Protein AF-A0A848VZF3-F1 (afdb_monomer)

Solvent-accessible surface area (backbone atoms only — not comparable to full-atom values): 11057 Å² total; per-residue (Å²): 120,60,84,66,41,84,80,71,83,86,86,85,85,90,57,91,79,76,54,87,78,69,74,71,42,78,89,51,49,53,93,78,42,63,51,58,84,36,62,56,87,85,60,57,71,75,51,40,73,75,59,63,30,62,34,52,64,56,58,72,60,46,67,51,81,60,69,92,78,62,80,84,55,87,85,39,52,61,59,56,49,51,53,51,51,52,54,50,52,54,52,40,44,75,73,70,45,82,79,87,52,72,71,79,81,33,96,64,72,74,82,72,90,78,79,90,82,89,78,82,68,67,87,59,83,98,55,62,64,71,60,50,53,50,51,52,54,50,52,53,54,49,50,55,58,72,37,65,90,44,49,66,70,62,25,51,51,53,42,52,52,52,50,52,56,57,41,57,72,61,109

Secondary structure (DSSP, 8-state):
--SS-----------TTS-TT----GGG-BTTB-SSTTSSS-S-HHHHHHS--HHHHHHTT-SS--GGG----GGGHHHHHHHHHHHHHHHHHHTTPPPPPGGGT-SS----S-S-----PPP-TTS-HHHHHHHHHHHHHHHHHHTTT--HHHHHHHHHHHHHHHHHTT-

Radius of gyration: 20.9 Å; Cα contacts (8 Å, |Δi|>4): 84; chains: 1; bounding box: 49×41×56 Å

Structure (mmCIF, N/CA/C/O backbone):
data_AF-A0A848VZF3-F1
#
_entry.id   AF-A0A848VZF3-F1
#
loop_
_atom_site.group_PDB
_atom_site.id
_atom_site.type_symbol
_atom_site.label_atom_id
_atom_site.label_alt_id
_atom_site.label_comp_id
_atom_site.label_asym_id
_atom_site.label_entity_id
_atom_site.label_seq_id
_atom_site.pdbx_PDB_ins_code
_atom_site.Cartn_x
_atom_site.Cartn_y
_atom_site.Cartn_z
_atom_site.occupancy
_atom_site.B_iso_or_equiv
_atom_site.auth_seq_id
_atom_site.auth_comp_id
_atom_site.auth_asym_id
_atom_site.auth_atom_id
_atom_site.pdbx_PDB_model_num
ATOM 1 N N . VAL A 1 1 ? 18.336 -0.683 -16.660 1.00 82.31 1 VAL A N 1
ATOM 2 C CA . VAL A 1 1 ? 17.449 -1.547 -15.853 1.00 82.31 1 VAL A CA 1
ATOM 3 C C . VAL A 1 1 ? 17.449 -2.911 -16.506 1.00 82.31 1 VAL A C 1
ATOM 5 O O . VAL A 1 1 ? 17.141 -2.981 -17.690 1.00 82.31 1 VAL A O 1
ATOM 8 N N . ASP A 1 2 ? 17.869 -3.937 -15.778 1.00 88.88 2 ASP A N 1
ATOM 9 C CA . ASP A 1 2 ? 17.958 -5.334 -16.224 1.00 88.88 2 ASP A CA 1
ATOM 10 C C . ASP A 1 2 ? 17.762 -6.279 -15.019 1.00 88.88 2 ASP A C 1
ATOM 12 O O . ASP A 1 2 ? 17.367 -5.827 -13.946 1.00 88.88 2 ASP A O 1
ATOM 16 N N . ASP A 1 3 ? 18.041 -7.576 -15.185 1.00 87.12 3 ASP A N 1
ATOM 17 C CA . ASP A 1 3 ? 17.910 -8.616 -14.150 1.00 87.12 3 ASP A CA 1
ATOM 18 C C . ASP A 1 3 ? 18.684 -8.346 -12.846 1.00 87.12 3 ASP A C 1
ATOM 20 O O . ASP A 1 3 ? 18.394 -8.978 -11.830 1.00 87.12 3 ASP A O 1
ATOM 24 N N . THR A 1 4 ? 19.688 -7.469 -12.886 1.00 90.19 4 THR A N 1
ATOM 25 C CA . THR A 1 4 ? 20.610 -7.172 -11.777 1.00 90.19 4 THR A CA 1
ATOM 26 C C . THR A 1 4 ? 20.756 -5.680 -11.472 1.00 90.19 4 THR A C 1
ATOM 28 O O . THR A 1 4 ? 21.317 -5.320 -10.440 1.00 90.19 4 THR A O 1
ATOM 31 N N . HIS A 1 5 ? 20.220 -4.802 -12.324 1.00 87.38 5 HIS A N 1
ATOM 32 C CA . HIS A 1 5 ? 20.239 -3.353 -12.140 1.00 87.38 5 HIS A CA 1
ATOM 33 C C . HIS A 1 5 ? 18.817 -2.800 -12.056 1.00 87.38 5 HIS A C 1
ATOM 35 O O . HIS A 1 5 ? 18.068 -2.813 -13.036 1.00 87.38 5 HIS A O 1
ATOM 41 N N . THR A 1 6 ? 18.472 -2.232 -10.903 1.00 83.69 6 THR A N 1
ATOM 42 C CA . THR A 1 6 ? 17.166 -1.605 -10.652 1.00 83.69 6 THR A CA 1
ATOM 43 C C . THR A 1 6 ? 17.271 -0.082 -10.708 1.00 83.69 6 THR A C 1
ATOM 45 O O . THR A 1 6 ? 18.314 0.490 -10.402 1.00 83.69 6 THR A O 1
ATOM 48 N N . MET A 1 7 ? 16.180 0.578 -11.097 1.00 85.62 7 MET A N 1
ATOM 49 C CA . MET A 1 7 ? 15.991 2.017 -10.921 1.00 85.62 7 MET A CA 1
ATOM 50 C C . MET A 1 7 ? 14.875 2.229 -9.904 1.00 85.62 7 MET A C 1
ATOM 52 O O . MET A 1 7 ? 13.776 1.705 -10.084 1.00 85.62 7 MET A O 1
ATOM 56 N N . VAL A 1 8 ? 15.161 2.985 -8.848 1.00 79.69 8 VAL A N 1
ATOM 57 C CA . VAL A 1 8 ? 14.171 3.355 -7.836 1.00 79.69 8 VAL A CA 1
ATOM 58 C C . VAL A 1 8 ? 13.604 4.718 -8.202 1.00 79.69 8 VAL A C 1
ATOM 60 O O . VAL A 1 8 ? 14.349 5.671 -8.430 1.00 79.69 8 VAL A O 1
ATOM 63 N N . ILE A 1 9 ? 12.279 4.798 -8.282 1.00 84.62 9 ILE A N 1
ATOM 64 C CA . ILE A 1 9 ? 11.551 6.046 -8.499 1.00 84.62 9 ILE A CA 1
ATOM 65 C C . ILE A 1 9 ? 10.605 6.214 -7.320 1.00 84.62 9 ILE A C 1
ATOM 67 O O . ILE A 1 9 ? 9.819 5.314 -7.027 1.00 84.62 9 ILE A O 1
ATOM 71 N N . ALA A 1 10 ? 10.680 7.362 -6.657 1.00 81.81 10 ALA A N 1
ATOM 72 C CA . ALA A 1 10 ? 9.814 7.707 -5.543 1.00 81.81 10 ALA A CA 1
ATOM 73 C C . ALA A 1 10 ? 9.083 9.017 -5.843 1.00 81.81 10 ALA A C 1
ATOM 75 O O . ALA A 1 10 ? 9.663 9.959 -6.384 1.00 81.81 10 ALA A O 1
ATOM 76 N N . TRP A 1 11 ? 7.812 9.082 -5.450 1.00 83.81 11 TRP A N 1
ATOM 77 C CA . TRP A 1 11 ? 7.037 10.317 -5.405 1.00 83.81 11 TRP A CA 1
ATOM 78 C C . TRP A 1 11 ? 6.686 10.613 -3.955 1.00 83.81 11 TRP A C 1
ATOM 80 O O . TRP A 1 11 ? 6.094 9.778 -3.273 1.00 83.81 11 TRP A O 1
ATOM 90 N N . ARG A 1 12 ? 7.033 11.813 -3.489 1.00 85.56 12 ARG A N 1
ATOM 91 C CA . ARG A 1 12 ? 6.743 12.261 -2.127 1.00 85.56 12 ARG A CA 1
ATOM 92 C C . ARG A 1 12 ? 5.670 13.345 -2.152 1.00 85.56 12 ARG A C 1
ATOM 94 O O . ARG A 1 12 ? 5.886 14.425 -2.697 1.00 85.56 12 ARG A O 1
ATOM 101 N N . HIS A 1 13 ? 4.517 13.053 -1.554 1.00 84.81 13 HIS A N 1
ATOM 102 C CA . HIS A 1 13 ? 3.426 14.014 -1.386 1.00 84.81 13 HIS A CA 1
ATOM 103 C C . HIS A 1 13 ? 3.471 14.619 0.022 1.00 84.81 13 HIS A C 1
ATOM 105 O O . HIS A 1 13 ? 3.269 13.914 1.006 1.00 84.81 13 HIS A O 1
ATOM 111 N N . PHE A 1 14 ? 3.721 15.923 0.118 1.00 84.88 14 PHE A N 1
ATOM 112 C CA . PHE A 1 14 ? 3.649 16.669 1.374 1.00 84.88 14 PHE A CA 1
ATOM 113 C C . PHE A 1 14 ? 2.258 17.281 1.530 1.00 84.88 14 PHE A C 1
ATOM 115 O O . PHE A 1 14 ? 1.892 18.159 0.749 1.00 84.88 14 PHE A O 1
ATOM 122 N N . ARG A 1 15 ? 1.497 16.819 2.524 1.00 81.75 15 ARG A N 1
ATOM 123 C CA . ARG A 1 15 ? 0.209 17.406 2.909 1.00 81.75 15 ARG A CA 1
ATOM 124 C C . ARG A 1 15 ? 0.331 18.022 4.296 1.00 81.75 15 ARG A C 1
ATOM 126 O O . ARG A 1 15 ? 1.102 17.546 5.129 1.00 81.75 15 ARG A O 1
ATOM 133 N N . GLU A 1 16 ? -0.426 19.082 4.538 1.00 81.50 16 GLU A N 1
ATOM 134 C CA . GLU A 1 16 ? -0.535 19.662 5.874 1.00 81.50 16 GLU A CA 1
ATOM 135 C C . GLU A 1 16 ? -1.110 18.619 6.847 1.00 81.50 16 GLU A C 1
ATOM 137 O O . GLU A 1 16 ? -2.080 17.936 6.526 1.00 81.50 16 GLU A O 1
ATOM 142 N N . GLY A 1 17 ? -0.482 18.459 8.015 1.00 77.25 17 GLY A N 1
ATOM 143 C CA . GLY A 1 17 ? -0.913 17.510 9.051 1.00 77.25 17 GLY A CA 1
ATOM 144 C C . GLY A 1 17 ? -0.420 16.061 8.907 1.00 77.25 17 GLY A C 1
ATOM 145 O O . GLY A 1 17 ? -0.545 15.308 9.869 1.00 77.25 17 GLY A O 1
ATOM 146 N N . ASP A 1 18 ? 0.189 15.670 7.780 1.00 75.81 18 ASP A N 1
ATOM 147 C CA . ASP A 1 18 ? 0.714 14.302 7.570 1.00 75.81 18 ASP A CA 1
ATOM 148 C C . ASP A 1 18 ? 1.967 13.983 8.399 1.00 75.81 18 ASP A C 1
ATOM 150 O O . ASP A 1 18 ? 2.308 12.817 8.596 1.00 75.81 18 ASP A O 1
ATOM 154 N N . ASP A 1 19 ? 2.665 15.012 8.875 1.00 81.12 19 ASP A N 1
ATOM 155 C CA . ASP A 1 19 ? 3.873 14.875 9.681 1.00 81.12 19 ASP A CA 1
ATOM 156 C C . ASP A 1 19 ? 3.711 15.558 11.046 1.00 81.12 19 ASP A C 1
ATOM 158 O O . ASP A 1 19 ? 4.333 16.586 11.324 1.00 81.12 19 ASP A O 1
ATOM 162 N N . PRO A 1 20 ? 2.873 15.001 11.937 1.00 78.19 20 PRO A N 1
ATOM 163 C CA . PRO A 1 20 ? 2.613 15.596 13.246 1.00 78.19 20 PRO A CA 1
ATOM 164 C C . PRO A 1 20 ? 3.853 15.623 14.152 1.00 78.19 20 PRO A C 1
ATOM 166 O O . PRO A 1 20 ? 3.832 16.264 15.200 1.00 78.19 20 PRO A O 1
ATOM 169 N N . ARG A 1 21 ? 4.923 14.905 13.781 1.00 81.75 21 ARG A N 1
ATOM 170 C CA . ARG A 1 21 ? 6.171 14.805 14.548 1.00 81.75 21 ARG A CA 1
ATOM 171 C C . ARG A 1 21 ? 7.345 15.551 13.907 1.00 81.75 21 ARG A C 1
ATOM 173 O O . ARG A 1 21 ? 8.422 15.536 14.495 1.00 81.75 21 ARG A O 1
ATOM 180 N N . GLY A 1 22 ? 7.155 16.201 12.756 1.00 83.06 22 GLY A N 1
ATOM 181 C CA . GLY A 1 22 ? 8.211 16.953 12.070 1.00 83.06 22 GLY A CA 1
ATOM 182 C C . GLY A 1 22 ? 9.398 16.088 11.632 1.00 83.06 22 GLY A C 1
ATOM 183 O O . GLY A 1 22 ? 10.534 16.550 11.677 1.00 83.06 22 GLY A O 1
ATOM 184 N N . LEU A 1 23 ? 9.159 14.816 11.304 1.00 80.75 23 LEU A N 1
ATOM 185 C CA . LEU A 1 23 ? 10.199 13.860 10.914 1.00 80.75 23 LEU A CA 1
ATOM 186 C C . LEU A 1 23 ? 10.542 13.920 9.420 1.00 80.75 23 LEU A C 1
ATOM 188 O O . LEU A 1 23 ? 11.511 13.298 8.994 1.00 80.75 23 LEU A O 1
ATOM 192 N N . THR A 1 24 ? 9.742 14.621 8.625 1.00 84.94 24 THR A N 1
ATOM 193 C CA . THR A 1 24 ? 9.918 14.737 7.178 1.00 84.94 24 THR A CA 1
ATOM 194 C C . THR A 1 24 ? 10.853 15.891 6.844 1.00 84.94 24 THR A C 1
ATOM 196 O O . THR A 1 24 ? 10.802 16.958 7.454 1.00 84.94 24 THR A O 1
ATOM 199 N N . ASP A 1 25 ? 11.709 15.694 5.843 1.00 86.19 25 ASP A N 1
ATOM 200 C CA . ASP A 1 25 ? 12.652 16.715 5.390 1.00 86.19 25 ASP A CA 1
ATOM 201 C C . ASP A 1 25 ? 12.614 16.818 3.866 1.00 86.19 25 ASP A C 1
ATOM 203 O O . ASP A 1 25 ? 13.266 16.074 3.130 1.00 86.19 25 ASP A O 1
ATOM 207 N N . LYS A 1 26 ? 11.851 17.798 3.376 1.00 87.88 26 LYS A N 1
ATOM 208 C CA . LYS A 1 26 ? 11.691 18.052 1.942 1.00 87.88 26 LYS A CA 1
ATOM 209 C C . LYS A 1 26 ? 13.018 18.335 1.233 1.00 87.88 26 LYS A C 1
ATOM 211 O O . LYS A 1 26 ? 13.116 18.060 0.040 1.00 87.88 26 LYS A O 1
ATOM 216 N N . SER A 1 27 ? 14.031 18.853 1.934 1.00 88.94 27 SER A N 1
ATOM 217 C CA . SER A 1 27 ? 15.348 19.115 1.340 1.00 88.94 27 SER A CA 1
ATOM 218 C C . SER A 1 27 ? 16.111 17.833 0.985 1.00 88.94 27 SER A C 1
ATOM 220 O O . SER A 1 27 ? 17.020 17.869 0.158 1.00 88.94 27 SER A O 1
ATOM 222 N N . GLN A 1 28 ? 15.710 16.691 1.555 1.00 85.69 28 GLN A N 1
ATOM 223 C CA . GLN A 1 28 ? 16.312 15.385 1.288 1.00 85.69 28 GLN A CA 1
ATOM 224 C C . GLN A 1 28 ? 15.656 14.645 0.121 1.00 85.69 28 GLN A C 1
ATOM 226 O O . GLN A 1 28 ? 16.182 13.618 -0.305 1.00 85.69 28 GLN A O 1
ATOM 231 N N . VAL A 1 29 ? 14.546 15.151 -0.423 1.00 88.50 29 VAL A N 1
ATOM 232 C CA . VAL A 1 29 ? 13.885 14.548 -1.586 1.00 88.50 29 VAL A CA 1
ATOM 233 C C . VAL A 1 29 ? 14.591 14.986 -2.864 1.00 88.50 29 VAL A C 1
ATOM 235 O O . VAL A 1 29 ? 14.715 16.177 -3.148 1.00 88.50 29 VAL A O 1
ATOM 238 N N . GLY A 1 30 ? 15.022 14.016 -3.667 1.00 83.44 30 GLY A N 1
ATOM 239 C CA . GLY A 1 30 ? 15.763 14.280 -4.893 1.00 83.44 30 GLY A CA 1
ATOM 240 C C . GLY A 1 30 ? 15.786 13.091 -5.843 1.00 83.44 30 GLY A C 1
ATOM 241 O O . GLY A 1 30 ? 15.055 12.114 -5.683 1.00 83.44 30 GLY A O 1
ATOM 242 N N . PHE A 1 31 ? 16.633 13.173 -6.868 1.00 80.56 31 PHE A N 1
ATOM 243 C CA . PHE A 1 31 ? 16.776 12.086 -7.831 1.00 80.56 31 PHE A CA 1
ATOM 244 C C . PHE A 1 31 ? 17.303 10.822 -7.139 1.00 80.56 31 PHE A C 1
ATOM 246 O O . PHE A 1 31 ? 18.418 10.819 -6.622 1.00 80.56 31 PHE A O 1
ATOM 253 N N . GLY A 1 32 ? 16.487 9.765 -7.128 1.00 75.25 32 GLY A N 1
ATOM 254 C CA . GLY A 1 32 ? 16.825 8.494 -6.484 1.00 75.25 32 GLY A CA 1
ATOM 255 C C . GLY A 1 32 ? 16.941 8.569 -4.960 1.00 75.25 32 GLY A C 1
ATOM 256 O O . GLY A 1 32 ? 17.605 7.714 -4.390 1.00 75.25 32 GLY A O 1
ATOM 257 N N . LYS A 1 33 ? 16.346 9.585 -4.316 1.00 80.06 33 LYS A N 1
ATOM 258 C CA . LYS A 1 33 ? 16.421 9.791 -2.866 1.00 80.06 33 LYS A CA 1
ATOM 259 C C . LYS A 1 33 ? 15.084 10.253 -2.295 1.00 80.06 33 LYS A C 1
ATOM 261 O O . LYS A 1 33 ? 14.417 11.116 -2.874 1.00 80.06 33 LYS A O 1
ATOM 266 N N . THR A 1 34 ? 14.717 9.718 -1.136 1.00 85.12 34 THR A N 1
ATOM 267 C CA . THR A 1 34 ? 13.526 10.121 -0.378 1.00 85.12 34 THR A CA 1
ATOM 268 C C . THR A 1 34 ? 13.899 10.462 1.068 1.00 85.12 34 THR A C 1
ATOM 270 O O . THR A 1 34 ? 14.993 10.157 1.527 1.00 85.12 34 THR A O 1
ATOM 273 N N . ASP A 1 35 ? 13.011 11.148 1.782 1.00 86.44 35 ASP A N 1
ATOM 274 C CA . ASP A 1 35 ? 13.188 11.548 3.181 1.00 86.44 35 ASP A CA 1
ATOM 275 C C . ASP A 1 35 ? 12.793 10.444 4.178 1.00 86.44 35 ASP A C 1
ATOM 277 O O . ASP A 1 35 ? 12.842 10.646 5.390 1.00 86.44 35 ASP A O 1
ATOM 281 N N . PHE A 1 36 ? 12.388 9.272 3.687 1.00 84.25 36 PHE A N 1
ATOM 282 C CA . PHE A 1 36 ? 11.971 8.159 4.527 1.00 84.25 36 PHE A CA 1
ATOM 283 C C . PHE A 1 36 ? 13.155 7.410 5.138 1.00 84.25 36 PHE A C 1
ATOM 285 O O . PHE A 1 36 ? 14.067 6.948 4.450 1.00 84.2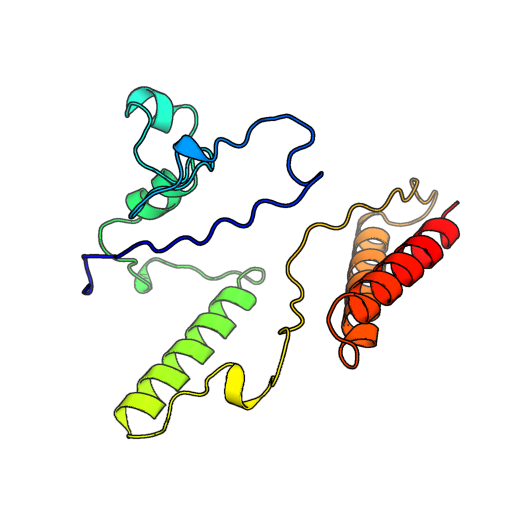5 36 PHE A O 1
ATOM 292 N N . TYR A 1 37 ? 13.070 7.206 6.450 1.00 84.75 37 TYR A N 1
ATOM 293 C CA . TYR A 1 37 ? 14.027 6.409 7.200 1.00 84.75 37 TYR A CA 1
ATOM 294 C C . TYR A 1 37 ? 14.176 4.995 6.623 1.00 84.75 37 TYR A C 1
ATOM 296 O O . TYR A 1 37 ? 13.189 4.293 6.403 1.00 84.75 37 TYR A O 1
ATOM 304 N N . GLY A 1 38 ? 15.422 4.560 6.420 1.00 88.00 38 GLY A N 1
ATOM 305 C CA . GLY A 1 38 ? 15.739 3.174 6.077 1.00 88.00 38 GLY A CA 1
ATOM 306 C C . GLY A 1 38 ? 15.425 2.745 4.639 1.00 88.00 38 GLY A C 1
ATOM 307 O O . GLY A 1 38 ? 15.569 1.561 4.341 1.00 88.00 38 GLY A O 1
ATOM 308 N N . GLN A 1 39 ? 15.037 3.668 3.753 1.00 88.19 39 GLN A N 1
ATOM 309 C CA . GLN A 1 39 ? 14.796 3.387 2.327 1.00 88.19 39 GLN A CA 1
ATOM 310 C C . GLN A 1 39 ? 16.067 3.468 1.462 1.00 88.19 39 GLN A C 1
ATOM 312 O O . GLN A 1 39 ? 16.061 3.015 0.319 1.00 88.19 39 GLN A O 1
ATOM 317 N N . ASP A 1 40 ? 17.167 3.981 2.023 1.00 85.69 40 ASP A N 1
ATOM 318 C CA . ASP A 1 40 ? 18.431 4.238 1.330 1.00 85.69 40 ASP A CA 1
ATOM 319 C C . ASP A 1 40 ? 19.643 3.626 2.077 1.00 85.69 40 ASP A C 1
ATOM 321 O O . ASP A 1 40 ? 19.557 3.303 3.267 1.00 85.69 40 ASP A O 1
ATOM 325 N N . PRO A 1 41 ? 20.817 3.479 1.424 1.00 86.81 41 PRO A N 1
ATOM 326 C CA . PRO A 1 41 ? 22.075 3.078 2.070 1.00 86.81 41 PRO A CA 1
ATOM 327 C C . PRO A 1 41 ? 22.739 4.215 2.873 1.00 86.81 41 PRO A C 1
ATOM 329 O O . PRO A 1 41 ? 23.962 4.250 2.999 1.00 86.81 41 PRO A O 1
ATOM 332 N N . ASP A 1 42 ? 21.956 5.159 3.383 1.00 83.81 42 ASP A N 1
ATOM 333 C CA . ASP A 1 42 ? 22.382 6.439 3.962 1.00 83.81 42 ASP A CA 1
ATOM 334 C C . ASP A 1 42 ? 23.157 6.312 5.287 1.00 83.81 42 ASP A C 1
ATOM 336 O O . ASP A 1 42 ? 23.965 7.172 5.644 1.00 83.81 42 ASP A O 1
ATOM 340 N N . ARG A 1 43 ? 22.933 5.215 6.013 1.00 89.88 43 ARG A N 1
ATOM 341 C CA . ARG A 1 43 ? 23.553 4.909 7.308 1.00 89.88 43 ARG A CA 1
ATOM 342 C C . ARG A 1 43 ? 24.758 3.981 7.146 1.00 89.88 43 ARG A C 1
ATOM 344 O O . ARG A 1 43 ? 24.835 3.168 6.224 1.00 89.88 43 ARG A O 1
ATOM 351 N N . SER A 1 44 ? 25.701 4.050 8.089 1.00 94.25 44 SER A N 1
ATOM 352 C CA . SER A 1 44 ? 26.862 3.150 8.097 1.00 94.25 44 SER A CA 1
ATOM 353 C C . SER A 1 44 ? 26.432 1.678 8.162 1.00 94.25 44 SER A C 1
ATOM 355 O O . SER A 1 44 ? 25.404 1.344 8.754 1.00 94.25 44 SER A O 1
ATOM 357 N N . TYR A 1 45 ? 27.248 0.775 7.608 1.00 93.25 45 TYR A N 1
ATOM 358 C CA . TYR A 1 45 ? 26.953 -0.663 7.625 1.00 93.25 45 TYR A CA 1
ATOM 359 C C . TYR A 1 45 ? 26.697 -1.197 9.044 1.00 93.25 45 TYR A C 1
ATOM 361 O O . TYR A 1 45 ? 25.747 -1.940 9.268 1.00 93.25 45 TYR A O 1
ATOM 369 N N . ALA A 1 46 ? 27.502 -0.771 10.024 1.00 96.44 46 ALA A N 1
ATOM 370 C CA . ALA A 1 46 ? 27.343 -1.188 11.416 1.00 96.44 46 ALA A CA 1
ATOM 371 C C . ALA A 1 46 ? 26.011 -0.723 12.031 1.00 96.44 46 ALA A C 1
ATOM 373 O O . ALA A 1 46 ? 25.436 -1.446 12.841 1.00 96.44 46 ALA A O 1
ATOM 374 N N . GLN A 1 47 ? 25.515 0.459 11.650 1.00 94.62 47 GLN A N 1
ATOM 375 C CA . GLN A 1 47 ? 24.209 0.940 12.100 1.00 94.62 47 GLN A CA 1
ATOM 376 C C . GLN A 1 47 ? 23.077 0.166 11.422 1.00 94.62 47 GLN A C 1
ATOM 378 O O . GLN A 1 47 ? 22.165 -0.287 12.104 1.00 94.62 47 GLN A O 1
ATOM 383 N N . ARG A 1 48 ? 23.174 -0.057 10.108 1.00 94.81 48 ARG A N 1
ATOM 384 C CA . ARG A 1 48 ? 22.193 -0.832 9.332 1.00 94.81 48 ARG A CA 1
ATOM 385 C C . ARG A 1 48 ? 22.076 -2.290 9.789 1.00 94.81 48 ARG A C 1
ATOM 387 O O . ARG A 1 48 ? 21.004 -2.866 9.721 1.00 94.81 48 ARG A O 1
ATOM 394 N N . GLN A 1 49 ? 23.148 -2.875 10.323 1.00 94.50 49 GLN A N 1
ATOM 395 C CA . GLN A 1 49 ? 23.103 -4.198 10.962 1.00 94.50 49 GLN A CA 1
ATOM 396 C C . GLN A 1 49 ? 22.350 -4.203 12.303 1.00 94.50 49 GLN A C 1
ATOM 398 O O . GLN A 1 49 ? 21.774 -5.221 12.674 1.00 94.50 49 GLN A O 1
ATOM 403 N N . LYS A 1 50 ? 22.373 -3.092 13.049 1.00 95.94 50 LYS A N 1
ATOM 404 C CA . LYS A 1 50 ? 21.686 -2.971 14.347 1.00 95.94 50 LYS A CA 1
ATOM 405 C C . LYS A 1 50 ? 20.229 -2.542 14.204 1.00 95.94 50 LYS A C 1
ATOM 407 O O . LYS A 1 50 ? 19.408 -2.925 15.027 1.00 95.94 50 LYS A O 1
ATOM 412 N N . ASP A 1 51 ? 19.947 -1.732 13.193 1.00 93.81 51 ASP A N 1
ATOM 413 C CA . ASP A 1 51 ? 18.644 -1.133 12.931 1.00 93.81 51 ASP A CA 1
ATOM 414 C C . ASP A 1 51 ? 18.372 -1.147 11.413 1.00 93.81 51 ASP A C 1
ATOM 416 O O . ASP A 1 51 ? 18.568 -0.134 10.730 1.00 93.81 51 ASP A O 1
ATOM 420 N N . PRO A 1 52 ? 18.052 -2.320 10.836 1.00 94.44 52 PRO A N 1
ATOM 421 C CA . PRO A 1 52 ? 17.874 -2.471 9.395 1.00 94.44 52 PRO A CA 1
ATOM 422 C C . PRO A 1 52 ? 16.595 -1.788 8.906 1.00 94.44 52 PRO A C 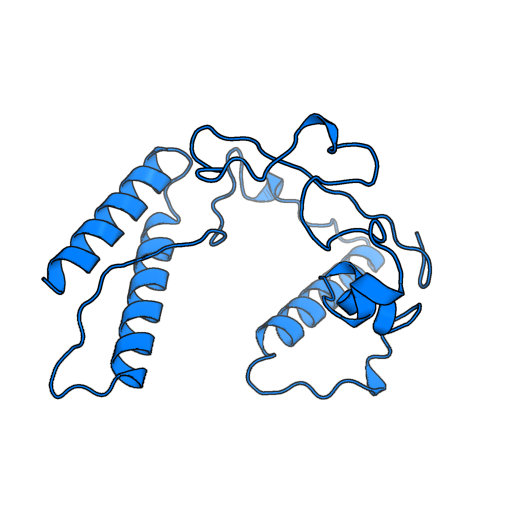1
ATOM 424 O O . PRO A 1 52 ? 15.569 -1.809 9.581 1.00 94.44 52 PRO A O 1
ATOM 427 N N . GLY A 1 53 ? 16.658 -1.201 7.708 1.00 93.12 53 GLY A N 1
ATOM 428 C CA . GLY A 1 53 ? 15.489 -0.645 7.017 1.00 93.12 53 GLY A CA 1
ATOM 429 C C . GLY A 1 53 ? 15.026 -1.500 5.835 1.00 93.12 53 GLY A C 1
ATOM 430 O O . GLY A 1 53 ? 15.586 -2.563 5.556 1.00 93.12 53 GLY A O 1
ATOM 431 N N . ASP A 1 54 ? 14.044 -1.001 5.086 1.00 91.38 54 ASP A N 1
ATOM 432 C CA . ASP A 1 54 ? 13.558 -1.659 3.867 1.00 91.38 54 ASP A CA 1
ATOM 433 C C . ASP A 1 54 ? 14.665 -1.830 2.819 1.00 91.38 54 ASP A C 1
ATOM 435 O O . ASP A 1 54 ? 14.751 -2.885 2.189 1.00 91.38 54 ASP A O 1
ATOM 439 N N . TYR A 1 55 ? 15.580 -0.859 2.695 1.00 90.44 55 TYR A N 1
ATOM 440 C CA . TYR A 1 55 ? 16.747 -0.980 1.820 1.00 90.44 55 TYR A CA 1
ATOM 441 C C . TYR A 1 55 ? 17.556 -2.244 2.128 1.00 90.44 55 TYR A C 1
ATOM 443 O O . TYR A 1 55 ? 17.903 -3.003 1.222 1.00 90.44 55 TYR A O 1
ATOM 451 N N . ASP A 1 56 ? 17.826 -2.498 3.411 1.00 93.88 56 ASP A N 1
ATOM 452 C CA . ASP A 1 56 ? 18.559 -3.675 3.881 1.00 93.88 56 ASP A CA 1
ATOM 453 C C . ASP A 1 56 ? 17.804 -4.971 3.581 1.00 93.88 56 ASP A C 1
ATOM 455 O O . ASP A 1 56 ? 18.400 -5.949 3.117 1.00 93.88 56 ASP A O 1
ATOM 459 N N . ALA A 1 57 ? 16.485 -4.970 3.790 1.00 92.31 57 ALA A N 1
ATOM 460 C CA . ALA A 1 57 ? 15.623 -6.101 3.465 1.00 92.31 57 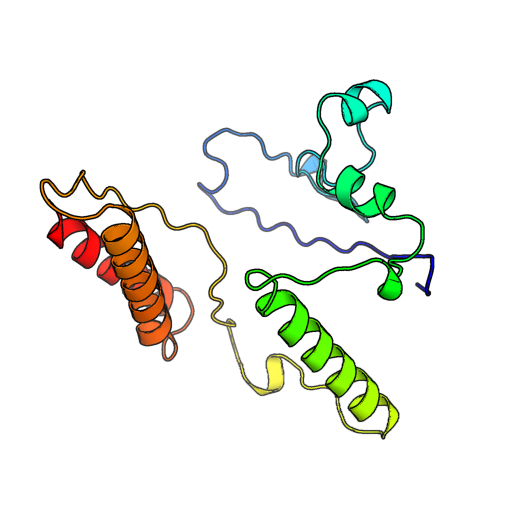ALA A CA 1
ATOM 461 C C . ALA A 1 57 ? 15.612 -6.407 1.957 1.00 92.31 57 ALA A C 1
ATOM 463 O O . ALA A 1 57 ? 15.563 -7.574 1.563 1.00 92.31 57 ALA A O 1
ATOM 464 N N . TRP A 1 58 ? 15.695 -5.391 1.095 1.00 89.25 58 TRP A N 1
ATOM 465 C CA . TRP A 1 58 ? 15.754 -5.575 -0.355 1.00 89.25 58 TRP A CA 1
ATOM 466 C C . TRP A 1 58 ? 17.115 -6.093 -0.814 1.00 89.25 58 TRP A C 1
ATOM 468 O O . TRP A 1 58 ? 17.183 -7.130 -1.473 1.00 89.25 58 TRP A O 1
ATOM 478 N N . VAL A 1 59 ? 18.209 -5.416 -0.450 1.00 89.44 59 VAL A N 1
ATOM 479 C CA . VAL A 1 59 ? 19.537 -5.753 -0.993 1.00 89.44 59 VAL A CA 1
ATOM 480 C C . VAL A 1 59 ? 20.110 -7.049 -0.423 1.00 89.44 59 VAL A C 1
ATOM 482 O O . VAL A 1 59 ? 20.912 -7.710 -1.084 1.00 89.44 59 VAL A O 1
ATOM 485 N N . SER A 1 60 ? 19.688 -7.457 0.778 1.00 91.88 60 SER A N 1
ATOM 486 C CA . SER A 1 60 ? 20.140 -8.713 1.397 1.00 91.88 60 SER A CA 1
ATOM 487 C C . SER A 1 60 ? 19.639 -9.973 0.681 1.00 91.88 60 SER A C 1
ATOM 489 O O . SER A 1 60 ? 20.230 -11.040 0.846 1.00 91.88 60 SER A O 1
ATOM 491 N N . GLN A 1 61 ? 18.611 -9.865 -0.170 1.00 90.56 61 GLN A N 1
ATOM 492 C CA . GLN A 1 61 ? 18.124 -10.976 -1.001 1.00 90.56 61 GLN A CA 1
ATOM 493 C C . GLN A 1 61 ? 19.083 -11.319 -2.159 1.00 90.56 61 GLN A C 1
ATOM 495 O O . GLN A 1 61 ? 18.959 -12.379 -2.781 1.00 90.56 61 GLN A O 1
ATOM 500 N N . GLY A 1 62 ? 20.081 -10.463 -2.407 1.00 90.19 62 GLY A N 1
ATOM 501 C CA . GLY A 1 62 ? 21.057 -10.592 -3.482 1.00 90.19 62 GLY A CA 1
ATOM 502 C C . GLY A 1 62 ? 20.671 -9.791 -4.731 1.00 90.19 62 GLY A C 1
ATOM 503 O O . GLY A 1 62 ? 19.658 -9.098 -4.746 1.00 90.19 62 GLY A O 1
ATOM 504 N N . PRO A 1 63 ? 21.466 -9.884 -5.811 1.00 89.31 63 PRO A N 1
ATOM 505 C CA . PRO A 1 63 ? 21.252 -9.083 -7.021 1.00 89.31 63 PRO A CA 1
ATOM 506 C C . PRO A 1 63 ? 19.966 -9.446 -7.778 1.00 89.31 63 PRO A C 1
ATOM 508 O O . PRO A 1 63 ? 19.512 -8.675 -8.614 1.00 89.31 63 PRO A O 1
ATOM 511 N N . ARG A 1 64 ? 19.392 -10.627 -7.510 1.00 89.31 64 ARG A N 1
ATOM 512 C CA . ARG A 1 64 ? 18.132 -11.103 -8.086 1.00 89.31 64 ARG A CA 1
ATOM 513 C C . ARG A 1 64 ? 17.471 -12.102 -7.146 1.00 89.31 64 ARG A C 1
ATOM 515 O O . ARG A 1 64 ? 18.120 -13.053 -6.702 1.00 89.31 64 ARG A O 1
ATOM 522 N N . ASN A 1 65 ? 16.161 -11.972 -6.960 1.00 86.19 65 ASN A N 1
ATOM 523 C CA . ASN A 1 65 ? 15.381 -12.944 -6.199 1.00 86.19 65 ASN A CA 1
ATOM 524 C C . ASN A 1 65 ? 15.331 -14.300 -6.913 1.00 86.19 65 ASN A C 1
ATOM 526 O O . ASN A 1 65 ? 14.941 -14.414 -8.077 1.00 86.19 65 ASN A O 1
ATOM 530 N N . ILE A 1 66 ? 15.712 -15.356 -6.196 1.00 90.25 66 ILE A N 1
ATOM 531 C CA . ILE A 1 66 ? 15.684 -16.728 -6.706 1.00 90.25 66 ILE A CA 1
ATOM 532 C C . ILE A 1 66 ? 14.371 -17.366 -6.259 1.00 90.25 66 ILE A C 1
ATOM 534 O O . ILE A 1 66 ? 14.297 -17.928 -5.171 1.00 90.25 66 ILE A O 1
ATOM 538 N N . HIS A 1 67 ? 13.346 -17.328 -7.114 1.00 87.81 67 HIS A N 1
ATOM 539 C CA . HIS A 1 67 ? 12.016 -17.864 -6.784 1.00 87.81 67 HIS A CA 1
ATOM 540 C C . HIS A 1 67 ? 12.028 -19.332 -6.322 1.00 87.81 67 HIS A C 1
ATOM 542 O O . HIS A 1 67 ? 11.189 -19.730 -5.526 1.00 87.81 67 HIS A O 1
ATOM 548 N N . ALA A 1 68 ? 12.993 -20.139 -6.779 1.00 89.50 68 ALA A N 1
ATOM 549 C CA . ALA A 1 68 ? 13.150 -21.528 -6.337 1.00 89.50 68 ALA A CA 1
ATOM 550 C C . ALA A 1 68 ? 13.506 -21.673 -4.840 1.00 89.50 68 ALA A C 1
ATOM 552 O O . ALA A 1 68 ? 13.425 -22.773 -4.305 1.00 89.50 68 ALA A O 1
ATOM 553 N N . ARG A 1 69 ? 13.917 -20.587 -4.171 1.00 90.94 69 ARG A N 1
ATOM 554 C CA . ARG A 1 69 ? 14.237 -20.552 -2.733 1.00 90.94 69 ARG A CA 1
ATOM 555 C C . ARG A 1 69 ? 13.059 -20.086 -1.874 1.00 90.94 69 ARG A C 1
ATOM 557 O O . ARG A 1 69 ? 13.178 -20.064 -0.654 1.00 90.94 69 ARG A O 1
ATOM 564 N N . GLU A 1 70 ? 11.950 -19.687 -2.487 1.00 90.56 70 GLU A N 1
ATOM 565 C CA . GLU A 1 70 ? 10.798 -19.135 -1.780 1.00 90.56 70 GLU A CA 1
ATOM 566 C C . GLU A 1 70 ? 9.7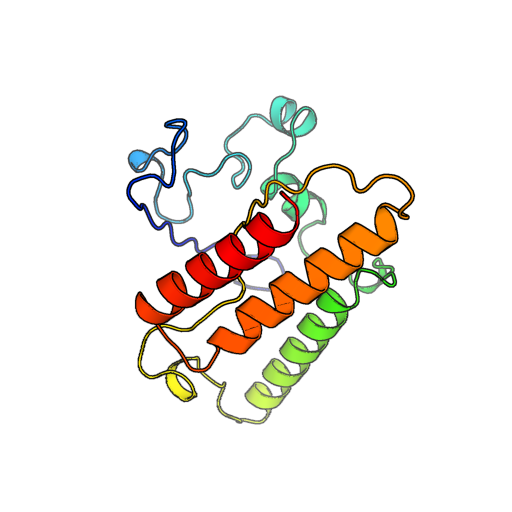74 -20.227 -1.460 1.00 90.56 70 GLU A C 1
ATOM 568 O O . GLU A 1 70 ? 9.443 -21.055 -2.307 1.00 90.56 70 GLU A O 1
ATOM 573 N N . ASN A 1 71 ? 9.222 -20.186 -0.247 1.00 93.25 71 ASN A N 1
ATOM 574 C CA . ASN A 1 71 ? 8.161 -21.083 0.205 1.00 93.25 71 ASN A CA 1
ATOM 575 C C . ASN A 1 71 ? 6.948 -20.236 0.595 1.00 93.25 71 ASN A C 1
ATOM 577 O O . ASN A 1 71 ? 6.903 -19.691 1.693 1.00 93.25 71 ASN A O 1
ATOM 581 N N . LEU A 1 72 ? 5.993 -20.084 -0.325 1.00 92.31 72 LEU A N 1
ATOM 582 C CA . LEU A 1 72 ? 4.803 -19.264 -0.089 1.00 92.31 72 LEU A CA 1
ATOM 583 C C . LEU A 1 72 ? 3.859 -19.954 0.905 1.00 92.31 72 LEU A C 1
ATOM 585 O O . LEU A 1 72 ? 3.449 -21.096 0.686 1.00 92.31 72 LEU A O 1
ATOM 589 N N . ALA A 1 73 ? 3.472 -19.237 1.954 1.00 93.81 73 ALA A N 1
ATOM 590 C CA . ALA A 1 73 ? 2.490 -19.658 2.940 1.00 93.81 73 ALA A CA 1
ATOM 591 C C . ALA A 1 73 ? 1.082 -19.133 2.604 1.00 93.81 73 ALA A C 1
ATOM 593 O O . ALA A 1 73 ? 0.855 -18.398 1.638 1.00 93.81 73 ALA A O 1
ATOM 594 N N . PHE A 1 74 ? 0.095 -19.502 3.425 1.00 92.56 74 PHE A N 1
ATOM 595 C CA . PHE A 1 74 ? -1.292 -19.058 3.254 1.00 92.56 74 PHE A CA 1
ATOM 596 C C . PHE A 1 74 ? -1.445 -17.526 3.279 1.00 92.56 74 PHE A C 1
ATOM 598 O O . PHE A 1 74 ? -2.294 -16.975 2.576 1.00 92.56 74 PHE A O 1
ATOM 605 N N . THR A 1 75 ? -0.609 -16.829 4.046 1.00 92.25 75 THR A N 1
ATOM 606 C CA . THR A 1 75 ? -0.582 -15.363 4.127 1.00 92.25 75 THR A CA 1
ATOM 607 C C . THR A 1 75 ? -0.040 -14.709 2.851 1.00 92.25 75 THR A C 1
ATOM 609 O O . THR A 1 75 ? -0.416 -13.584 2.535 1.00 92.25 75 THR A O 1
ATOM 612 N N . ASP A 1 76 ? 0.720 -15.437 2.026 1.00 94.50 76 ASP A N 1
ATOM 613 C CA . ASP A 1 76 ? 1.330 -14.927 0.789 1.00 94.50 76 ASP A CA 1
ATOM 614 C C . ASP A 1 76 ? 0.408 -15.008 -0.438 1.00 94.50 76 ASP A C 1
ATOM 616 O O . ASP A 1 76 ? 0.827 -14.820 -1.587 1.00 94.50 76 ASP A O 1
ATOM 620 N N . ARG A 1 77 ? -0.890 -15.271 -0.238 1.00 93.94 77 ARG A N 1
ATOM 621 C CA . ARG A 1 77 ? -1.871 -15.341 -1.338 1.00 93.94 77 ARG A CA 1
ATOM 622 C C . ARG A 1 77 ? -1.906 -14.059 -2.170 1.00 93.94 77 ARG A C 1
ATOM 624 O O . ARG A 1 77 ? -2.103 -14.140 -3.384 1.00 93.94 77 ARG A O 1
ATOM 631 N N . GLY A 1 78 ? -1.706 -12.898 -1.544 1.00 92.88 78 GLY A N 1
ATOM 632 C CA . GLY A 1 78 ? -1.584 -11.614 -2.240 1.00 92.88 78 GLY A CA 1
ATOM 633 C C . GLY A 1 78 ? -0.386 -11.587 -3.193 1.00 92.88 78 GLY A C 1
ATOM 634 O O . GLY A 1 78 ? -0.550 -11.305 -4.381 1.00 92.88 78 GLY A O 1
ATOM 635 N N . VAL A 1 79 ? 0.789 -12.001 -2.710 1.00 93.44 79 VAL A N 1
ATOM 636 C CA . VAL A 1 79 ? 2.033 -12.093 -3.494 1.00 93.44 79 VAL A CA 1
ATOM 637 C C . VAL A 1 79 ? 1.854 -13.029 -4.691 1.00 93.44 79 VAL A C 1
ATOM 639 O O . VAL A 1 79 ? 2.173 -12.675 -5.829 1.00 93.44 79 VAL A O 1
ATOM 642 N N . ALA A 1 80 ? 1.268 -14.209 -4.469 1.00 93.50 80 ALA A N 1
ATOM 643 C CA . ALA A 1 80 ? 1.009 -15.175 -5.533 1.00 93.50 80 ALA A CA 1
ATOM 644 C C . ALA A 1 80 ? 0.077 -14.616 -6.628 1.00 93.50 80 ALA A C 1
ATOM 646 O O . ALA A 1 80 ? 0.305 -14.849 -7.822 1.00 93.50 80 ALA A O 1
ATOM 647 N N . LYS A 1 81 ? -0.967 -13.867 -6.241 1.00 95.75 81 LYS A N 1
ATOM 648 C CA . LYS A 1 81 ? -1.889 -13.206 -7.179 1.00 95.75 81 LYS A CA 1
ATOM 649 C C . LYS A 1 81 ? -1.188 -12.105 -7.973 1.00 95.75 81 LYS A C 1
ATOM 651 O O . LYS A 1 81 ? -1.295 -12.106 -9.199 1.00 95.75 81 LYS A O 1
ATOM 656 N N . ALA A 1 82 ? -0.429 -11.236 -7.306 1.00 95.19 82 ALA A N 1
ATOM 657 C CA . ALA A 1 82 ? 0.317 -10.158 -7.952 1.00 95.19 82 ALA A CA 1
ATOM 658 C C . ALA A 1 82 ? 1.311 -10.702 -8.993 1.00 95.19 82 ALA A C 1
ATOM 660 O O . ALA A 1 82 ? 1.314 -10.270 -10.145 1.00 95.19 82 ALA A O 1
ATOM 661 N N . ARG A 1 83 ? 2.074 -11.747 -8.644 1.00 94.44 83 ARG A N 1
ATOM 662 C CA . ARG A 1 83 ? 3.002 -12.417 -9.575 1.00 94.44 83 ARG A CA 1
ATOM 663 C C . ARG A 1 83 ? 2.298 -13.012 -10.788 1.00 94.44 83 ARG A C 1
ATOM 665 O O . ARG A 1 83 ? 2.799 -12.918 -11.909 1.00 94.44 83 ARG A O 1
ATOM 672 N N . ARG A 1 84 ? 1.136 -13.639 -10.584 1.00 95.44 84 ARG A N 1
ATOM 673 C CA . ARG A 1 84 ? 0.330 -14.195 -11.679 1.00 95.44 84 ARG A CA 1
ATOM 674 C C . ARG A 1 84 ? -0.174 -13.095 -12.611 1.00 95.44 84 ARG A C 1
ATOM 676 O O . ARG A 1 84 ? -0.089 -13.265 -13.825 1.00 95.44 84 ARG A O 1
ATOM 683 N N . MET A 1 85 ? -0.669 -11.995 -12.047 1.00 95.56 85 MET A N 1
ATOM 684 C CA . MET A 1 85 ? -1.133 -10.826 -12.794 1.00 95.56 85 MET A CA 1
ATOM 685 C C . MET A 1 85 ? -0.006 -10.242 -13.652 1.00 95.56 85 MET A C 1
ATOM 687 O O . MET A 1 85 ? -0.173 -10.118 -14.863 1.00 95.56 85 MET A O 1
ATOM 691 N N . LEU A 1 86 ? 1.165 -9.992 -13.058 1.00 94.12 86 LEU A N 1
ATOM 692 C CA . LEU A 1 86 ? 2.324 -9.455 -13.772 1.00 94.12 86 LEU A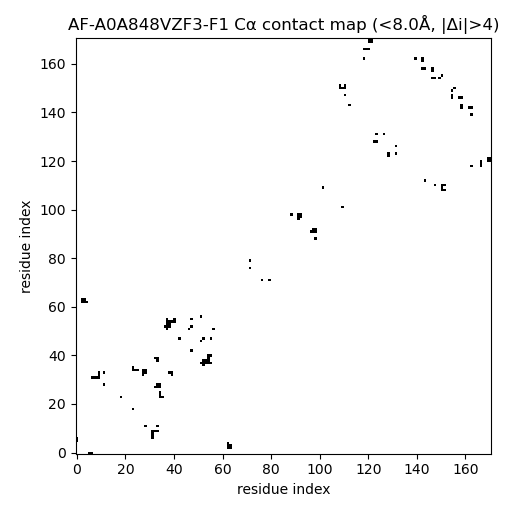 CA 1
ATOM 693 C C . LEU A 1 86 ? 2.793 -10.393 -14.893 1.00 94.12 86 LEU A C 1
ATOM 695 O O . LEU A 1 86 ? 3.003 -9.957 -16.020 1.00 94.12 86 LEU A O 1
ATOM 699 N N . ARG A 1 87 ? 2.878 -11.704 -14.627 1.00 95.50 87 ARG A N 1
ATOM 700 C CA . ARG A 1 87 ? 3.239 -12.701 -15.650 1.00 95.50 87 ARG A CA 1
ATOM 701 C C . ARG A 1 87 ? 2.260 -12.709 -16.825 1.00 95.50 87 ARG A C 1
ATOM 703 O O . ARG A 1 87 ? 2.691 -12.875 -17.963 1.00 95.50 87 ARG A O 1
ATOM 710 N N . LYS A 1 88 ? 0.955 -12.568 -16.561 1.00 96.12 88 LYS A N 1
ATOM 711 C CA . LYS A 1 88 ? -0.063 -12.470 -17.616 1.00 96.12 88 LYS A CA 1
ATOM 712 C C . LYS A 1 88 ? 0.151 -11.203 -18.448 1.00 96.12 88 LYS A C 1
ATOM 714 O O . LYS A 1 88 ? 0.193 -11.309 -19.666 1.00 96.12 88 LYS A O 1
ATOM 719 N N . ALA A 1 89 ? 0.345 -10.056 -17.798 1.00 95.25 89 ALA A N 1
ATOM 720 C CA . ALA A 1 89 ? 0.568 -8.777 -18.472 1.00 95.25 89 ALA A CA 1
ATOM 721 C C . ALA A 1 89 ? 1.832 -8.786 -19.351 1.00 95.25 89 ALA A C 1
ATOM 723 O O . ALA A 1 89 ? 1.772 -8.372 -20.502 1.00 95.25 89 ALA A O 1
ATOM 724 N N . ILE A 1 90 ? 2.945 -9.341 -18.855 1.00 95.12 90 ILE A N 1
ATOM 725 C CA . ILE A 1 90 ? 4.194 -9.477 -19.625 1.00 95.12 90 ILE A CA 1
ATOM 726 C C . ILE A 1 90 ? 3.978 -10.320 -20.889 1.00 95.12 90 ILE A C 1
ATOM 728 O O . ILE A 1 90 ? 4.446 -9.958 -21.964 1.00 95.12 90 ILE A O 1
ATOM 732 N N . ARG A 1 91 ? 3.260 -11.445 -20.777 1.00 97.12 91 ARG A N 1
ATOM 733 C CA . ARG A 1 91 ? 2.978 -12.326 -21.923 1.00 97.12 91 ARG A CA 1
ATOM 734 C C . ARG A 1 91 ? 2.044 -11.680 -22.942 1.00 97.12 91 ARG A C 1
ATOM 736 O O . ARG A 1 91 ? 2.292 -11.823 -24.131 1.00 97.12 91 ARG A O 1
ATOM 743 N N . ALA A 1 92 ? 1.010 -10.982 -22.478 1.00 96.81 92 ALA A N 1
ATOM 744 C CA . ALA A 1 92 ? 0.089 -10.239 -23.336 1.00 96.81 92 ALA A CA 1
ATOM 745 C C . ALA A 1 92 ? 0.838 -9.154 -24.126 1.00 96.81 92 ALA A C 1
ATOM 747 O O . ALA A 1 92 ? 0.739 -9.097 -25.348 1.00 96.81 92 ALA A O 1
ATOM 748 N N . LEU A 1 93 ? 1.687 -8.374 -23.447 1.00 96.81 93 LEU A N 1
ATOM 749 C CA . LEU A 1 93 ? 2.534 -7.375 -24.098 1.00 96.81 93 LEU A CA 1
ATOM 750 C C . LEU A 1 93 ? 3.463 -8.009 -25.148 1.00 96.81 93 LEU A C 1
ATOM 752 O O . LEU A 1 93 ? 3.572 -7.499 -26.259 1.00 96.81 93 LEU A O 1
ATOM 756 N N . ALA A 1 94 ? 4.093 -9.145 -24.832 1.00 97.25 94 ALA A N 1
ATOM 757 C CA . ALA A 1 94 ? 4.935 -9.873 -25.785 1.00 97.25 94 ALA A CA 1
ATOM 758 C C . ALA A 1 94 ? 4.154 -10.414 -27.002 1.00 97.25 94 ALA A C 1
ATOM 760 O O . ALA A 1 94 ? 4.738 -10.592 -28.067 1.00 97.25 94 ALA A O 1
ATOM 761 N N . ALA A 1 95 ? 2.848 -10.654 -26.859 1.00 97.75 95 ALA A N 1
ATOM 762 C CA . ALA A 1 95 ? 1.949 -11.034 -27.947 1.00 97.75 95 ALA A CA 1
ATOM 763 C C . ALA A 1 95 ? 1.428 -9.831 -28.763 1.00 97.75 95 ALA A C 1
ATOM 765 O O . ALA A 1 95 ? 0.636 -10.016 -29.684 1.00 97.75 95 ALA A O 1
ATOM 766 N N . GLY A 1 96 ? 1.866 -8.607 -28.444 1.00 97.69 96 GLY A N 1
ATOM 767 C CA . GLY A 1 96 ? 1.440 -7.378 -29.114 1.00 97.69 96 GLY A CA 1
ATOM 768 C C . GLY A 1 96 ? 0.150 -6.770 -28.560 1.00 97.69 96 GLY A C 1
ATOM 769 O O . GLY A 1 96 ? -0.375 -5.825 -29.147 1.00 97.69 96 GLY A O 1
ATOM 770 N N . GLU A 1 97 ? -0.374 -7.275 -27.439 1.00 97.44 97 GLU A N 1
ATOM 771 C CA . GLU A 1 97 ? -1.518 -6.655 -26.772 1.00 97.44 97 GLU A CA 1
ATOM 772 C C . GLU A 1 97 ? -1.106 -5.343 -26.088 1.00 97.44 97 GLU A C 1
ATOM 774 O O . GLU A 1 97 ? -0.003 -5.206 -25.549 1.00 97.44 97 GLU A O 1
ATOM 779 N N . ARG A 1 98 ? -2.017 -4.363 -26.068 1.00 94.56 98 ARG A N 1
ATOM 780 C CA . ARG A 1 98 ? -1.793 -3.090 -25.375 1.00 94.56 98 ARG A CA 1
ATOM 781 C C . ARG A 1 98 ? -1.805 -3.298 -23.858 1.00 94.56 98 ARG A C 1
ATOM 783 O O . ARG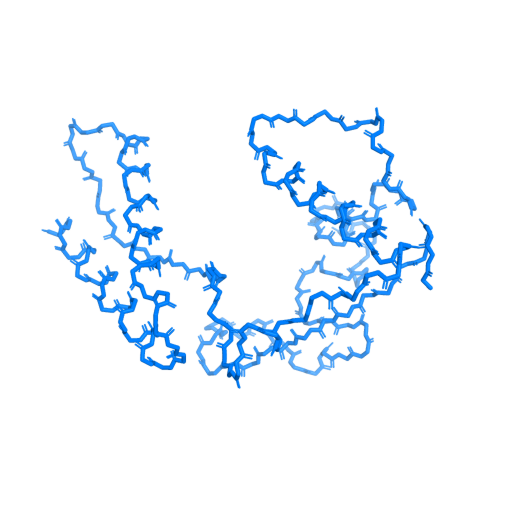 A 1 98 ? -2.693 -3.960 -23.322 1.00 94.56 98 ARG A O 1
ATOM 790 N N . VAL A 1 99 ? -0.866 -2.666 -23.155 1.00 91.69 99 VAL A N 1
ATOM 791 C CA . VAL A 1 99 ? -0.888 -2.586 -21.688 1.00 91.69 99 VAL A CA 1
ATOM 792 C C . VAL A 1 99 ? -2.052 -1.699 -21.250 1.00 91.69 99 VAL A C 1
ATOM 794 O O . VAL A 1 99 ? -2.220 -0.596 -21.763 1.00 91.69 99 VAL A O 1
ATOM 797 N N . ALA A 1 100 ? -2.849 -2.179 -20.297 1.00 90.50 100 ALA A N 1
ATOM 798 C CA . ALA A 1 100 ? -3.896 -1.367 -19.697 1.00 90.50 100 ALA A CA 1
ATOM 799 C C . ALA A 1 100 ? -3.268 -0.268 -18.826 1.00 90.50 100 ALA A C 1
ATOM 801 O O . ALA A 1 100 ? -2.450 -0.549 -17.946 1.00 90.50 100 ALA A O 1
ATOM 802 N N . HIS A 1 101 ? -3.656 0.975 -19.070 1.00 90.31 101 HIS A N 1
ATOM 803 C CA . HIS A 1 101 ? -3.253 2.144 -18.306 1.00 90.31 101 HIS A CA 1
ATOM 804 C C . HIS A 1 101 ? -4.367 2.540 -17.331 1.00 90.31 101 HIS A C 1
ATOM 806 O O . HIS A 1 101 ? -5.541 2.349 -17.638 1.00 90.31 101 HIS A O 1
ATOM 812 N N . PRO A 1 102 ? -4.050 3.133 -16.166 1.00 88.62 102 PRO A N 1
ATOM 813 C CA . PRO A 1 102 ? -5.084 3.609 -15.246 1.00 88.62 102 PRO A CA 1
ATOM 814 C C . PRO A 1 102 ? -6.085 4.574 -15.897 1.00 88.62 102 PRO A C 1
ATOM 816 O O . PRO A 1 102 ? -7.272 4.522 -15.594 1.00 88.62 102 PRO A O 1
ATOM 819 N N . THR A 1 103 ? -5.622 5.378 -16.856 1.00 90.62 103 THR A N 1
ATOM 820 C CA . THR A 1 103 ? -6.445 6.294 -17.662 1.00 90.62 103 THR A CA 1
ATOM 821 C C . THR A 1 103 ? -7.450 5.594 -18.578 1.00 90.62 103 THR A C 1
ATOM 823 O O . THR A 1 103 ? -8.298 6.257 -19.153 1.00 90.62 103 THR A O 1
ATOM 826 N N . ASP A 1 104 ? -7.366 4.272 -18.744 1.00 92.12 104 ASP A N 1
ATOM 827 C CA . ASP A 1 104 ? -8.382 3.501 -19.469 1.00 92.12 104 ASP A CA 1
ATOM 828 C C . ASP A 1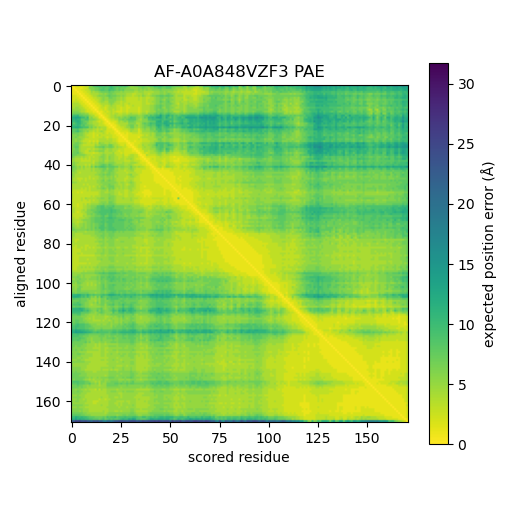 104 ? -9.647 3.266 -18.627 1.00 92.12 104 ASP A C 1
ATOM 830 O O . ASP A 1 104 ? -10.683 2.884 -19.167 1.00 92.12 104 ASP A O 1
ATOM 834 N N . PHE A 1 105 ? -9.548 3.436 -17.304 1.00 88.44 105 PHE A N 1
ATOM 835 C CA . PHE A 1 105 ? -10.617 3.139 -16.346 1.00 88.44 105 PHE A CA 1
ATOM 836 C C . PHE A 1 105 ? -11.011 4.346 -15.494 1.00 88.44 105 PHE A C 1
ATOM 838 O O . PHE A 1 105 ? -12.099 4.360 -14.923 1.00 88.44 105 PHE A O 1
ATOM 845 N N . PHE A 1 106 ? -10.121 5.331 -15.372 1.00 87.31 106 PHE A N 1
ATOM 846 C CA . PHE A 1 106 ? -10.308 6.494 -14.521 1.00 87.31 106 PHE A CA 1
ATOM 847 C C . PHE A 1 106 ? -9.942 7.768 -15.279 1.00 87.31 106 PHE A C 1
ATOM 849 O O . PHE A 1 106 ? -8.793 7.957 -15.672 1.00 87.31 106 PHE A O 1
ATOM 856 N N . ASP A 1 107 ? -10.913 8.670 -15.401 1.00 87.62 107 ASP A N 1
ATOM 857 C CA . ASP A 1 107 ? -10.727 9.977 -16.047 1.00 87.62 107 ASP A CA 1
ATOM 858 C C . ASP A 1 107 ? -10.213 11.052 -15.069 1.00 87.62 107 ASP A C 1
ATOM 860 O O . ASP A 1 107 ? -9.887 12.170 -15.471 1.00 87.62 107 ASP A O 1
ATOM 864 N N . ARG A 1 108 ? -10.177 10.732 -13.767 1.00 85.75 108 ARG A N 1
ATOM 865 C CA . ARG A 1 108 ? -9.776 11.623 -12.665 1.00 85.75 108 ARG A CA 1
ATOM 866 C C . ARG A 1 108 ? -9.011 10.854 -11.580 1.00 85.75 108 ARG A C 1
ATOM 868 O O . ARG A 1 108 ? -8.206 9.980 -11.895 1.00 85.75 108 ARG A O 1
ATOM 875 N N . GLU A 1 109 ? -9.222 11.180 -10.305 1.00 86.62 109 GLU A N 1
ATOM 876 C CA . GLU A 1 109 ? -8.555 10.532 -9.183 1.00 86.62 109 GLU A CA 1
ATOM 877 C C . GLU A 1 109 ? -8.867 9.033 -9.141 1.00 86.62 109 GLU A C 1
ATOM 879 O O . GLU A 1 109 ? -10.022 8.608 -9.209 1.00 86.62 109 GLU A O 1
ATOM 884 N N . ILE A 1 110 ? -7.819 8.227 -8.979 1.00 87.88 110 ILE A N 1
ATOM 885 C CA . ILE A 1 110 ? -7.939 6.779 -8.827 1.00 87.88 110 ILE A CA 1
ATOM 886 C C . ILE A 1 110 ? -8.221 6.497 -7.346 1.00 87.88 110 ILE A C 1
ATOM 888 O O . ILE A 1 110 ? -7.336 6.727 -6.514 1.00 87.88 110 ILE A O 1
ATOM 892 N N . PRO A 1 111 ? -9.417 6.002 -6.978 1.00 87.56 111 PRO A N 1
ATOM 893 C CA . PRO A 1 111 ? -9.664 5.575 -5.614 1.00 87.56 111 PRO A CA 1
ATOM 894 C C . PRO A 1 111 ? -8.771 4.372 -5.311 1.00 87.56 111 PRO A C 1
ATOM 896 O O . PRO A 1 111 ? -8.758 3.381 -6.040 1.00 87.56 111 PRO A O 1
ATOM 899 N N . THR A 1 112 ? -8.009 4.458 -4.226 1.00 87.25 112 THR A N 1
ATOM 900 C CA . THR A 1 112 ? -7.220 3.330 -3.732 1.00 87.25 112 THR A CA 1
ATOM 901 C C . THR A 1 112 ? -7.764 2.864 -2.384 1.00 87.25 112 THR A C 1
ATOM 903 O O . THR A 1 112 ? -8.528 3.565 -1.708 1.00 87.25 112 THR A O 1
ATOM 906 N N . TYR A 1 113 ? -7.362 1.657 -1.998 1.00 88.69 113 TYR A N 1
ATOM 907 C CA . TYR A 1 113 ? -7.504 1.149 -0.633 1.00 88.69 113 TYR A CA 1
ATOM 908 C C . TYR A 1 113 ? -6.233 1.407 0.193 1.00 88.69 113 TYR A C 1
ATOM 910 O O . TYR A 1 113 ? -6.039 0.789 1.233 1.00 88.69 113 TYR A O 1
ATOM 918 N N . GLY A 1 114 ? -5.334 2.267 -0.302 1.00 82.69 114 GLY A N 1
ATOM 919 C CA . GLY A 1 114 ? -4.104 2.630 0.389 1.00 82.69 114 GLY A CA 1
ATOM 920 C C . GLY A 1 114 ? -4.365 3.715 1.428 1.00 82.69 114 GLY A C 1
ATOM 921 O O . GLY A 1 114 ? -4.985 4.734 1.123 1.00 82.69 114 GLY A O 1
ATOM 922 N N . GLY A 1 115 ? -3.872 3.497 2.642 1.00 79.19 115 GLY A N 1
ATOM 923 C CA . GLY A 1 115 ? -3.939 4.443 3.748 1.00 79.19 115 GLY A CA 1
ATOM 924 C C . GLY A 1 115 ? -3.970 3.729 5.093 1.00 79.19 115 GLY A C 1
ATOM 925 O O . GLY A 1 115 ? -4.268 2.538 5.163 1.00 79.19 115 GLY A O 1
ATOM 926 N N . ASP A 1 116 ? -3.696 4.483 6.151 1.00 83.50 116 ASP A N 1
ATOM 927 C CA . ASP A 1 116 ? -3.777 4.006 7.527 1.00 83.50 116 ASP A CA 1
ATOM 928 C C . ASP A 1 116 ? -5.079 4.502 8.162 1.00 83.50 116 ASP A C 1
ATOM 930 O O . ASP A 1 116 ? -5.418 5.683 8.077 1.00 83.50 116 ASP A O 1
ATOM 934 N N . THR A 1 117 ? -5.827 3.597 8.792 1.00 87.62 117 THR A N 1
ATOM 935 C CA . THR A 1 117 ? -7.042 3.926 9.551 1.00 87.62 117 THR A CA 1
ATOM 936 C C . THR A 1 117 ? -6.880 3.436 10.976 1.00 87.62 117 THR A C 1
ATOM 938 O O . THR A 1 117 ? -6.612 2.260 11.204 1.00 87.62 117 THR A O 1
ATOM 941 N N . MET A 1 118 ? -7.081 4.338 11.932 1.00 90.88 118 MET A N 1
ATOM 942 C CA . MET A 1 118 ? -7.051 4.030 13.357 1.00 90.88 118 MET A CA 1
ATOM 943 C C . MET A 1 118 ? -8.443 4.244 13.937 1.00 90.88 118 MET A C 1
ATOM 945 O O . MET A 1 118 ? -8.937 5.37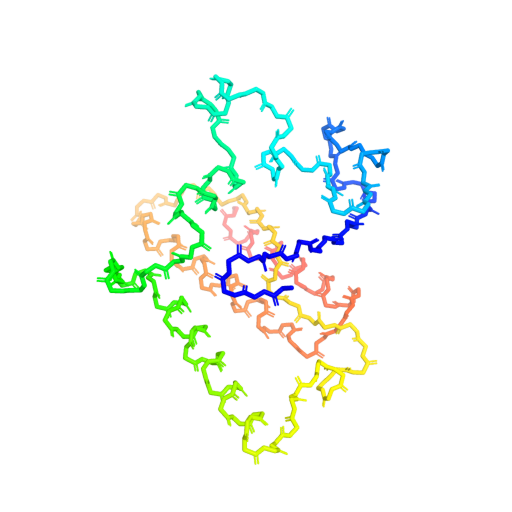0 13.926 1.00 90.88 118 MET A O 1
ATOM 949 N N . LEU A 1 119 ? -9.047 3.172 14.449 1.00 94.06 119 LEU A N 1
ATOM 950 C CA . LEU A 1 119 ? -10.292 3.226 15.215 1.00 94.06 119 LEU A CA 1
ATOM 951 C C . LEU A 1 119 ? -9.999 2.945 16.693 1.00 94.06 119 LEU A C 1
ATOM 953 O O . LEU A 1 119 ? -9.149 2.118 17.029 1.00 94.06 119 LEU A O 1
ATOM 957 N N . ARG A 1 120 ? -10.716 3.621 17.582 1.00 95.19 120 ARG A N 1
ATOM 958 C CA . ARG A 1 120 ? -10.699 3.458 19.035 1.00 95.19 120 ARG A CA 1
ATOM 959 C C . ARG A 1 120 ? -11.867 2.573 19.447 1.00 95.19 120 ARG A C 1
ATOM 961 O O . ARG A 1 120 ? -12.911 3.059 19.867 1.00 95.19 120 ARG A O 1
ATOM 968 N N . ILE A 1 121 ? -11.672 1.266 19.330 1.00 94.94 121 ILE A N 1
ATOM 969 C CA . ILE A 1 121 ? -12.660 0.268 19.744 1.00 94.94 121 ILE A CA 1
ATOM 970 C C . ILE A 1 121 ? -12.241 -0.286 21.115 1.00 94.94 121 ILE A C 1
ATOM 972 O O . ILE A 1 121 ? -11.135 -0.823 21.221 1.00 94.94 121 ILE A O 1
ATOM 976 N N . PRO A 1 122 ? -13.059 -0.137 22.177 1.00 94.12 122 PRO A N 1
ATOM 977 C CA . PRO A 1 122 ? -12.752 -0.704 23.485 1.00 94.12 122 PRO A CA 1
ATOM 978 C C . PRO A 1 122 ? -12.799 -2.233 23.455 1.00 94.12 122 PRO A C 1
ATOM 980 O O . PRO A 1 122 ? -13.440 -2.840 22.591 1.00 94.12 122 PRO A O 1
ATOM 983 N N . LEU A 1 123 ? -12.148 -2.856 24.442 1.00 93.88 123 LEU A N 1
ATOM 984 C CA . LEU A 1 123 ? -12.203 -4.303 24.626 1.00 93.88 123 LEU A CA 1
ATOM 985 C C . LEU A 1 123 ? -13.661 -4.758 24.738 1.00 93.88 123 LEU A C 1
ATOM 987 O O . LEU A 1 123 ? -14.439 -4.216 25.521 1.00 93.88 123 LEU A O 1
ATOM 991 N N . GLN A 1 124 ? -14.017 -5.769 23.956 1.00 94.38 124 GLN A N 1
ATOM 992 C CA . GLN A 1 124 ? -15.367 -6.307 23.929 1.00 94.38 124 GLN A CA 1
ATOM 993 C C . GLN A 1 124 ? -15.473 -7.474 24.916 1.00 94.38 124 GLN A C 1
ATOM 995 O O . GLN A 1 124 ? -15.161 -8.617 24.576 1.00 94.38 124 GLN A O 1
ATOM 1000 N N . GLU A 1 125 ? -15.867 -7.183 26.159 1.00 94.06 125 GLU A N 1
ATOM 1001 C CA . GLU A 1 125 ? -15.934 -8.186 27.228 1.00 94.06 125 GLU A CA 1
ATOM 1002 C C . GLU A 1 125 ? -16.788 -9.404 26.837 1.00 94.06 125 GLU A C 1
ATOM 1004 O O . GLU A 1 125 ? -17.873 -9.286 26.266 1.00 94.06 125 GLU A O 1
ATOM 1009 N N . GLY A 1 126 ? -16.281 -10.604 27.134 1.00 94.94 126 GLY A N 1
ATOM 1010 C CA . GLY A 1 126 ? -16.959 -11.865 26.821 1.00 94.94 126 GLY A CA 1
ATOM 1011 C C . GLY A 1 126 ? -16.933 -12.273 25.342 1.00 94.94 126 GLY A C 1
ATOM 1012 O O . GLY A 1 126 ? -17.508 -13.308 25.003 1.00 94.94 126 GLY A O 1
ATOM 1013 N N . ARG A 1 127 ? -16.266 -11.513 24.461 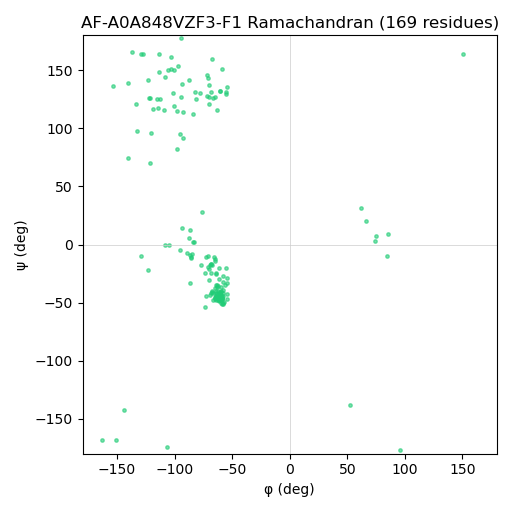1.00 95.75 127 ARG A N 1
ATOM 1014 C CA . ARG A 1 127 ? -16.083 -11.859 23.042 1.00 95.75 127 ARG A CA 1
ATOM 1015 C C . ARG A 1 127 ? -14.652 -12.324 22.759 1.00 95.75 127 ARG A C 1
ATOM 1017 O O . ARG A 1 127 ? -13.703 -11.904 23.413 1.00 95.75 127 ARG A O 1
ATOM 1024 N N . ASP A 1 128 ? -14.507 -13.202 21.768 1.00 96.56 128 ASP A N 1
ATOM 1025 C CA . ASP A 1 128 ? -13.200 -13.618 21.248 1.00 96.56 128 ASP A CA 1
ATOM 1026 C C . ASP A 1 128 ? -12.551 -12.461 20.472 1.00 96.56 128 ASP A C 1
ATOM 1028 O O . ASP A 1 128 ? -13.116 -11.972 19.491 1.00 96.56 128 ASP A O 1
ATOM 1032 N N . ASP A 1 129 ? -11.368 -12.032 20.911 1.00 94.75 129 ASP A N 1
ATOM 1033 C CA . ASP A 1 129 ? -10.665 -10.873 20.350 1.00 94.75 129 ASP A CA 1
ATOM 1034 C C . ASP A 1 129 ? -10.292 -11.068 18.871 1.00 94.75 129 ASP A C 1
ATOM 1036 O O . ASP A 1 129 ? -10.489 -10.178 18.045 1.00 94.75 129 ASP A O 1
ATOM 1040 N N . GLY A 1 130 ? -9.852 -12.269 18.484 1.00 95.38 130 GLY A N 1
ATOM 1041 C CA . GLY A 1 130 ? -9.531 -12.585 17.091 1.00 95.38 130 GLY A CA 1
ATOM 1042 C C . GLY A 1 130 ? -10.761 -12.536 16.181 1.00 95.38 130 GLY A C 1
ATOM 1043 O O . GLY A 1 130 ? -10.684 -12.069 15.040 1.00 95.38 130 GLY A O 1
ATOM 1044 N N . ALA A 1 131 ? -11.915 -12.978 16.684 1.00 95.94 131 ALA A N 1
ATOM 1045 C CA . ALA A 1 131 ? -13.186 -12.871 15.980 1.00 95.94 131 ALA A CA 1
ATOM 1046 C C . ALA A 1 131 ? -13.632 -11.408 15.829 1.00 95.94 131 ALA A C 1
ATOM 1048 O O . ALA A 1 131 ? -14.057 -11.023 14.738 1.00 95.94 131 ALA A O 1
ATOM 1049 N N . VAL A 1 132 ? -13.480 -10.590 16.877 1.00 95.88 132 VAL A N 1
ATOM 1050 C CA . VAL A 1 132 ? -13.777 -9.146 16.842 1.00 95.88 132 VAL A CA 1
ATOM 1051 C C . VAL A 1 132 ? -12.870 -8.430 15.843 1.00 95.88 132 VAL A C 1
ATOM 1053 O O . VAL A 1 132 ? -13.365 -7.702 14.984 1.00 95.88 132 VAL A O 1
ATOM 1056 N N . LEU A 1 133 ? -11.559 -8.683 15.877 1.00 95.56 133 LEU A N 1
ATOM 1057 C CA . LEU A 1 133 ? -10.603 -8.102 14.930 1.00 95.56 133 LEU A CA 1
ATOM 1058 C C . LEU A 1 133 ? -10.958 -8.447 13.482 1.00 95.56 133 LEU A C 1
ATOM 1060 O O . LEU A 1 133 ? -10.893 -7.587 12.598 1.00 95.56 133 LEU A O 1
ATOM 1064 N N . LYS A 1 134 ? -11.368 -9.692 13.226 1.00 95.62 134 LYS A N 1
ATOM 1065 C CA . LYS A 1 134 ? -11.814 -10.120 11.898 1.00 95.62 134 LYS A CA 1
ATOM 1066 C C . LYS A 1 134 ? -13.095 -9.405 11.469 1.00 95.62 134 LYS A C 1
ATOM 1068 O O . LYS A 1 134 ? -13.164 -8.953 10.329 1.00 95.62 134 LYS A O 1
ATOM 1073 N N . GLU A 1 135 ? -14.090 -9.307 12.346 1.00 96.31 135 GLU A N 1
ATOM 1074 C CA . GLU A 1 135 ? -15.341 -8.586 12.084 1.00 96.31 135 GLU A CA 1
ATOM 1075 C C . GLU A 1 135 ? -15.073 -7.119 11.734 1.00 96.31 135 GLU A C 1
ATOM 1077 O O . GLU A 1 135 ? -15.492 -6.660 10.673 1.00 96.31 135 GLU A O 1
ATOM 1082 N N . VAL A 1 136 ? -14.288 -6.425 12.562 1.00 96.38 136 VAL A N 1
ATOM 1083 C CA . VAL A 1 136 ? -13.882 -5.031 12.342 1.00 96.38 136 VAL A CA 1
ATOM 1084 C C . VAL A 1 136 ? -13.135 -4.870 11.021 1.00 96.38 136 VAL A C 1
ATOM 1086 O O . VAL A 1 136 ? -13.472 -3.989 10.234 1.00 96.38 136 VAL A O 1
ATOM 1089 N N . SER A 1 137 ? -12.165 -5.741 10.733 1.00 94.19 137 SER A N 1
ATOM 1090 C CA . SER A 1 137 ? -11.399 -5.686 9.480 1.00 94.19 137 SER A CA 1
ATOM 1091 C C . SER A 1 137 ? -12.300 -5.834 8.250 1.00 94.19 137 SER A C 1
ATOM 1093 O O . SER A 1 137 ? -12.123 -5.125 7.259 1.00 94.19 137 SER A O 1
ATOM 1095 N N . MET A 1 138 ? -13.283 -6.737 8.311 1.00 96.19 138 MET A N 1
ATOM 1096 C CA . MET A 1 138 ? -14.247 -6.933 7.227 1.00 96.19 138 MET A CA 1
ATOM 1097 C C . MET A 1 138 ? -15.194 -5.737 7.095 1.00 96.19 138 MET A C 1
ATOM 1099 O O . MET A 1 138 ? -15.407 -5.263 5.985 1.00 96.19 138 MET A O 1
ATOM 1103 N N . ALA A 1 139 ? -15.700 -5.194 8.204 1.00 96.94 139 ALA A N 1
ATOM 1104 C CA . ALA A 1 139 ? -16.563 -4.016 8.182 1.00 96.94 139 ALA A CA 1
ATOM 1105 C C . ALA A 1 139 ? -15.850 -2.785 7.595 1.00 96.94 139 ALA A C 1
ATOM 1107 O O . ALA A 1 139 ? -16.426 -2.077 6.772 1.00 96.94 139 ALA A O 1
ATOM 1108 N N . ILE A 1 140 ? -14.578 -2.562 7.945 1.00 95.81 140 ILE A N 1
ATOM 1109 C CA . ILE A 1 140 ? -13.763 -1.490 7.353 1.00 95.81 140 ILE A CA 1
ATOM 1110 C C . ILE A 1 140 ? -13.613 -1.710 5.845 1.00 95.81 140 ILE A C 1
ATOM 1112 O O . ILE A 1 140 ? -13.845 -0.787 5.065 1.00 95.81 140 ILE A O 1
ATOM 1116 N N . ALA A 1 141 ? -13.276 -2.928 5.410 1.00 94.88 141 ALA A N 1
ATOM 1117 C CA . ALA A 1 141 ? -13.181 -3.234 3.985 1.00 94.88 141 ALA A CA 1
ATOM 1118 C C . ALA A 1 141 ? -14.508 -2.957 3.252 1.00 94.88 141 ALA A C 1
ATOM 1120 O O . ALA A 1 141 ? -14.503 -2.419 2.146 1.00 94.88 141 ALA A O 1
ATOM 1121 N N . ASP A 1 142 ? -15.643 -3.276 3.870 1.00 97.12 142 ASP A N 1
ATOM 1122 C CA . ASP A 1 142 ? -16.977 -3.048 3.311 1.00 97.12 142 ASP A CA 1
ATOM 1123 C C . ASP A 1 142 ? -17.311 -1.557 3.208 1.00 97.12 142 ASP A C 1
ATOM 1125 O O . ASP A 1 142 ? -17.820 -1.121 2.174 1.00 97.12 142 ASP A O 1
ATOM 1129 N N . ILE A 1 143 ? -16.952 -0.762 4.221 1.00 96.88 143 ILE A N 1
ATOM 1130 C CA . ILE A 1 143 ? -17.082 0.701 4.197 1.00 96.88 143 ILE A CA 1
ATOM 1131 C C . ILE A 1 143 ? -16.301 1.277 3.013 1.00 96.88 143 ILE A C 1
ATOM 1133 O O . ILE A 1 143 ? -16.869 2.008 2.198 1.00 96.88 143 ILE A O 1
ATOM 1137 N N . TYR A 1 144 ? -15.034 0.894 2.851 1.00 95.56 144 TYR A N 1
ATOM 1138 C CA . TYR A 1 144 ? -14.223 1.349 1.721 1.00 95.56 144 TYR A CA 1
ATOM 1139 C C . TYR A 1 144 ? -14.839 0.958 0.373 1.00 95.56 144 TYR A C 1
ATOM 1141 O O . TYR A 1 144 ? -14.950 1.812 -0.507 1.00 95.56 144 TYR A O 1
ATOM 1149 N N . ARG A 1 145 ? -15.287 -0.298 0.227 1.00 95.56 145 ARG A N 1
ATOM 1150 C CA . ARG A 1 145 ? -15.929 -0.787 -1.004 1.00 95.56 145 ARG A CA 1
ATOM 1151 C C . ARG A 1 145 ? -17.231 -0.056 -1.316 1.00 95.56 145 ARG A C 1
ATOM 1153 O O . ARG A 1 145 ? -17.528 0.216 -2.475 1.00 95.56 145 ARG A O 1
ATOM 1160 N N . SER A 1 146 ? -18.012 0.301 -0.298 1.00 96.12 146 SER A N 1
ATOM 1161 C CA . SER A 1 146 ? -19.256 1.051 -0.499 1.00 96.12 146 SER A CA 1
ATOM 1162 C C . SER A 1 146 ? -19.021 2.450 -1.079 1.00 96.12 146 SER A C 1
ATOM 1164 O O . SER A 1 146 ? -19.886 2.963 -1.782 1.00 96.12 146 SER A O 1
ATOM 1166 N N . GLY A 1 147 ? -17.832 3.028 -0.875 1.00 94.56 147 GLY A N 1
ATOM 1167 C CA . GLY A 1 147 ? -17.415 4.303 -1.457 1.00 94.56 147 GLY A CA 1
ATOM 1168 C C . GLY A 1 147 ? -16.771 4.203 -2.846 1.00 94.56 147 GLY A C 1
ATOM 1169 O O . GLY A 1 147 ? -16.274 5.212 -3.338 1.00 94.56 147 GLY A O 1
ATOM 1170 N N . ASP A 1 148 ? -16.730 3.031 -3.492 1.00 92.94 148 ASP A N 1
ATOM 1171 C CA . ASP A 1 148 ? -16.018 2.848 -4.775 1.00 92.94 148 ASP A CA 1
ATOM 1172 C C . ASP A 1 148 ? -16.660 3.588 -5.960 1.00 92.94 148 ASP A C 1
ATOM 1174 O O . ASP A 1 148 ? -16.015 3.797 -6.985 1.00 92.94 148 ASP A O 1
ATOM 1178 N N . HIS A 1 149 ? -17.915 4.016 -5.816 1.00 91.81 149 HIS A N 1
ATOM 1179 C CA . HIS A 1 149 ? -18.621 4.839 -6.800 1.00 91.81 149 HIS A CA 1
ATOM 1180 C C . HIS A 1 149 ? -18.342 6.346 -6.648 1.00 91.81 149 HIS A C 1
ATOM 1182 O O . HIS A 1 149 ? -18.760 7.131 -7.496 1.00 91.81 149 HIS A O 1
ATOM 1188 N N . LEU A 1 150 ? -17.655 6.750 -5.575 1.00 93.19 150 LEU A N 1
ATOM 1189 C CA . LEU A 1 150 ? -17.304 8.136 -5.271 1.00 93.19 150 LEU A CA 1
ATOM 1190 C C . LEU A 1 150 ? -15.828 8.394 -5.601 1.00 93.19 150 LEU A C 1
ATOM 1192 O O . LEU A 1 150 ? -15.019 7.469 -5.683 1.00 93.19 150 LEU A O 1
ATOM 1196 N N . GLN A 1 151 ? -15.443 9.663 -5.741 1.00 91.62 151 GLN A N 1
ATOM 1197 C CA . GLN A 1 151 ? -14.055 10.076 -5.987 1.00 91.62 151 GLN A CA 1
ATOM 1198 C C . GLN A 1 151 ? -13.668 11.299 -5.145 1.00 91.62 151 GLN A C 1
ATOM 1200 O O . GLN A 1 151 ? -14.523 11.970 -4.566 1.00 91.62 151 GLN A O 1
ATOM 1205 N N . GLY A 1 152 ? -12.363 11.577 -5.068 1.00 89.69 152 GLY A N 1
ATOM 1206 C CA . GLY A 1 152 ? -11.822 12.790 -4.452 1.00 89.69 152 GLY A CA 1
ATOM 1207 C C . GLY A 1 152 ? -12.332 13.062 -3.030 1.00 89.69 152 GLY A C 1
ATOM 1208 O O . GLY A 1 152 ? -12.456 12.153 -2.208 1.00 89.69 152 GLY A O 1
ATOM 1209 N N . VAL A 1 153 ? -12.630 14.336 -2.754 1.00 90.88 153 VAL A N 1
ATOM 1210 C CA . VAL A 1 153 ? -13.068 14.825 -1.433 1.00 90.88 153 VAL A CA 1
ATOM 1211 C C . VAL A 1 153 ? -14.388 14.193 -0.990 1.00 90.88 153 VAL A C 1
ATOM 1213 O O . VAL A 1 153 ? -14.549 13.895 0.191 1.00 90.88 153 VAL A O 1
ATOM 1216 N N . GLU A 1 154 ? -15.308 13.944 -1.922 1.00 93.88 154 GLU A N 1
ATOM 1217 C CA . GLU A 1 154 ? -16.598 13.313 -1.627 1.00 93.88 154 GLU A CA 1
ATOM 1218 C C . GLU A 1 154 ? -16.406 11.888 -1.097 1.00 93.88 154 GLU A C 1
ATOM 1220 O O . GLU A 1 154 ? -16.955 11.537 -0.051 1.00 93.88 154 GLU A O 1
ATOM 1225 N N . ARG A 1 155 ? -15.544 11.092 -1.749 1.00 93.94 155 ARG A N 1
ATOM 1226 C CA . ARG A 1 155 ? -15.192 9.751 -1.263 1.00 93.94 155 ARG A CA 1
ATOM 1227 C C . ARG A 1 155 ? -14.536 9.808 0.111 1.00 93.94 155 ARG A C 1
ATOM 1229 O O . ARG A 1 155 ? -14.865 8.997 0.974 1.00 93.94 155 ARG A O 1
ATOM 1236 N N . THR A 1 156 ? -13.606 10.742 0.314 1.00 92.19 156 THR A N 1
ATOM 1237 C CA . THR A 1 156 ? -12.935 10.916 1.608 1.00 92.19 156 THR A CA 1
ATOM 1238 C C . THR A 1 156 ? -13.940 11.229 2.712 1.00 92.19 156 THR A C 1
ATOM 1240 O O . THR A 1 156 ? -13.922 10.551 3.735 1.00 92.19 156 THR A O 1
ATOM 1243 N N . ALA A 1 157 ? -14.832 12.202 2.504 1.00 95.44 157 ALA A N 1
ATOM 1244 C CA . ALA A 1 157 ? -15.853 12.570 3.482 1.00 95.44 157 ALA A CA 1
ATOM 1245 C C . ALA A 1 157 ? -16.777 11.386 3.801 1.00 95.44 157 ALA A C 1
ATOM 1247 O O . ALA A 1 157 ? -16.949 11.042 4.968 1.00 95.44 157 ALA A O 1
ATOM 1248 N N . PHE A 1 158 ? -17.274 10.696 2.770 1.00 97.00 158 PHE A N 1
ATOM 1249 C CA . PHE A 1 158 ? -18.129 9.520 2.928 1.00 97.00 158 PHE A CA 1
ATOM 1250 C C . PHE A 1 158 ? -17.467 8.413 3.763 1.00 97.00 158 PHE A C 1
ATOM 1252 O O . PHE A 1 158 ? -18.068 7.916 4.716 1.00 97.00 158 PHE A O 1
ATOM 1259 N N . ILE A 1 159 ? -16.222 8.038 3.437 1.00 96.44 159 ILE A N 1
ATOM 1260 C CA . ILE A 1 159 ? -15.496 6.986 4.164 1.00 96.44 159 ILE A CA 1
ATOM 1261 C C . ILE A 1 159 ? -15.234 7.418 5.609 1.00 96.44 159 ILE A C 1
ATOM 1263 O O . ILE A 1 159 ? -15.465 6.631 6.524 1.00 96.44 159 ILE A O 1
ATOM 1267 N N . VAL A 1 160 ? -14.790 8.658 5.834 1.00 95.62 160 VAL A N 1
ATOM 1268 C CA . VAL A 1 160 ? -14.515 9.177 7.184 1.00 95.62 160 VAL A CA 1
ATOM 1269 C C . VAL A 1 160 ? -15.776 9.173 8.047 1.00 95.62 160 VAL A C 1
ATOM 1271 O O . VAL A 1 160 ? -15.725 8.724 9.192 1.00 95.62 160 VAL A O 1
ATOM 1274 N N . ASP A 1 161 ? -16.910 9.626 7.516 1.00 97.88 161 ASP A N 1
ATOM 1275 C CA . ASP A 1 161 ? -18.171 9.660 8.260 1.00 97.88 161 ASP A CA 1
ATOM 1276 C C . ASP A 1 161 ? -18.696 8.250 8.555 1.00 97.88 161 ASP A C 1
ATOM 1278 O O . ASP A 1 161 ? -19.147 7.974 9.670 1.00 97.88 161 ASP A O 1
ATOM 1282 N N . ALA A 1 162 ? -18.577 7.328 7.596 1.00 97.88 162 ALA A N 1
ATOM 1283 C CA . ALA A 1 162 ? -18.939 5.928 7.792 1.00 97.88 162 ALA A CA 1
ATOM 1284 C C . ALA A 1 162 ? -18.063 5.246 8.857 1.00 97.88 162 ALA A C 1
ATOM 1286 O O . ALA A 1 162 ? -18.593 4.543 9.719 1.00 97.88 162 ALA A O 1
ATOM 1287 N N . LEU A 1 163 ? -16.748 5.492 8.849 1.00 97.25 163 LEU A N 1
ATOM 1288 C CA . LEU A 1 163 ? -15.818 4.977 9.859 1.00 97.25 163 LEU A CA 1
ATOM 1289 C C . LEU A 1 163 ? -16.121 5.538 11.252 1.00 97.25 163 LEU A C 1
ATOM 1291 O O . LEU A 1 163 ? -16.184 4.767 12.206 1.00 97.25 163 LEU A O 1
ATOM 1295 N N . LYS A 1 164 ? -16.377 6.847 11.376 1.00 97.12 164 LYS A N 1
ATOM 1296 C CA . LYS A 1 164 ? -16.776 7.476 12.650 1.00 97.12 164 LYS A CA 1
ATOM 1297 C C . LYS A 1 164 ? -18.082 6.902 13.186 1.00 97.12 164 LYS A C 1
ATOM 1299 O O . LYS A 1 164 ? -18.195 6.617 14.373 1.00 97.12 164 LYS A O 1
ATOM 1304 N N . LYS A 1 165 ? -19.075 6.714 12.312 1.00 97.69 165 LYS A N 1
ATOM 1305 C CA . LYS A 1 165 ? -20.354 6.103 12.687 1.00 97.69 165 LYS A CA 1
ATOM 1306 C C . LYS A 1 165 ? -20.173 4.655 13.141 1.00 97.69 165 LYS A C 1
ATOM 1308 O O . LYS A 1 165 ? -20.823 4.243 14.096 1.00 97.69 165 LYS A O 1
ATOM 1313 N N . TYR A 1 166 ? -19.312 3.898 12.462 1.00 97.62 166 TYR A N 1
ATOM 1314 C CA . TYR A 1 166 ? -18.988 2.528 12.844 1.00 97.62 166 TYR A CA 1
ATOM 1315 C C . TYR A 1 166 ? -18.281 2.477 14.204 1.00 97.62 166 TYR A C 1
ATOM 1317 O O . TYR A 1 166 ? -18.705 1.726 15.074 1.00 97.62 166 TYR A O 1
ATOM 1325 N N . GLU A 1 167 ? -17.272 3.326 14.420 1.00 97.19 167 GLU A N 1
ATOM 1326 C CA . GLU A 1 167 ? -16.550 3.458 15.694 1.00 97.19 167 GLU A CA 1
ATOM 1327 C C . GLU A 1 167 ? -17.483 3.826 16.858 1.00 97.19 167 GLU A C 1
ATOM 1329 O O . GLU A 1 167 ? -17.418 3.203 17.916 1.00 97.19 167 GLU A O 1
ATOM 1334 N N . ALA A 1 168 ? -18.403 4.774 16.653 1.00 96.31 168 ALA A N 1
ATOM 1335 C CA . ALA A 1 168 ? -19.387 5.175 17.660 1.00 96.31 168 ALA A CA 1
ATOM 1336 C C . ALA A 1 168 ? -20.333 4.036 18.084 1.00 96.31 168 ALA A C 1
ATOM 1338 O O . ALA A 1 168 ? -20.922 4.104 19.157 1.00 96.31 168 ALA A O 1
ATOM 1339 N N . GLY A 1 169 ? -20.472 2.980 17.274 1.00 94.50 169 GLY A N 1
ATOM 1340 C CA . GLY A 1 169 ? -21.247 1.788 17.626 1.00 94.50 169 GLY A CA 1
ATOM 1341 C C . GLY A 1 169 ? -20.605 0.906 18.703 1.00 94.50 169 GLY A C 1
ATOM 1342 O O . GLY A 1 169 ? -21.265 -0.009 19.188 1.00 94.50 169 GLY A O 1
ATOM 1343 N N . PHE A 1 170 ? -19.344 1.163 19.067 1.00 90.69 170 PHE A N 1
ATOM 1344 C CA . PHE A 1 170 ? -18.613 0.438 20.112 1.00 90.69 170 PHE A CA 1
ATOM 1345 C C . PHE A 1 170 ? -18.459 1.235 21.418 1.00 90.69 170 PHE A C 1
ATOM 1347 O O . PHE A 1 170 ? -17.822 0.730 22.345 1.00 90.69 170 PHE A O 1
ATOM 1354 N N . GLN A 1 171 ? -18.973 2.471 21.467 1.00 72.19 171 GLN A N 1
ATOM 1355 C CA . GLN A 1 171 ? -18.916 3.357 22.636 1.00 72.19 171 GLN A CA 1
ATOM 1356 C C . GLN A 1 171 ? -20.060 3.107 23.619 1.00 72.19 171 GLN A C 1
ATOM 1358 O O . GLN A 1 171 ? -21.180 2.784 23.165 1.00 72.19 171 GLN A O 1
#

Sequence (171 aa):
VDDTHTMVIAWRHFREGDDPRGLTDKSQVGFGKTDFYGQDPDRSYAQRQKDPGDYDAWVSQGPRNIHARENLAFTDRGVAKARRMLRKAIRALAAGERVAHPTDFFDREIPTYGGDTMLRIPLQEGRDDGAVLKEVSMAIADIYRSGDHLQGVERTAFIVDALKKYEAGFQ

Foldseek 3Di:
DDQQDDADDDDDDDDPPPCPPPQADPVQDDRSTGSDPQCDPPDDPVVCVVPHGVVCVVCVCDSHNDVVPDDDDPVCVVVVVVVVVVVVQVVCVVVVHDRDDPVVPDVDDDQDPDDDDDADADDDPPDDPVVVVVVVVVQLVVLLVVLNVDDDPVSVVSSVVSRVVVSVVRD

pLDDT: mean 90.81, std 5.49, range [72.19, 97.88]

Mean predicted aligned error: 5.68 Å